Protein AF-A0AAD4VEG3-F1 (afdb_monomer_lite)

Radius of gyration: 28.11 Å; chains: 1; bounding box: 37×55×74 Å

Sequence (154 aa):
MAKNPVFHSRTKHIAIRHHFLREVSKNKEVELKYCKTDEQIADIFTKALPRPKFERLLSMLGVTQMLKSATGIRCPCRRCNNTLWETVENVGFHLVRNGMIETYSIWNLHGEQLDYASSSNATRVDNAKPIVDPNDEVMDIIHDAFPFESTNIN

Foldseek 3Di:
DDDDVVVVVVVVVVVVVVVVVVVCVVVVVDDDDDDDPLQPLCCLVVHDDDPVSNQSSCVVVVVPPPPPPPQWFQQQFPVRNSPDTDGPVVSVVRCVVRNGDPPPPDDDPPVDDDDPPPDDDDDDDDDDDDDDPPVVVVVVVVCVVDPDDPDDDD

pLDDT: mean 73.33, std 20.13, range [38.12, 95.88]

Structure (mmCIF, N/CA/C/O backbone):
data_AF-A0AAD4VEG3-F1
#
_entry.id   AF-A0AAD4VEG3-F1
#
loop_
_atom_site.group_PDB
_atom_site.id
_atom_site.type_symbol
_atom_site.label_atom_id
_atom_site.label_alt_id
_atom_site.label_comp_id
_atom_site.label_asym_id
_atom_site.label_entity_id
_atom_site.label_seq_id
_atom_site.pdbx_PDB_ins_code
_atom_site.Cartn_x
_atom_site.Cartn_y
_atom_site.Cartn_z
_atom_site.occupancy
_atom_site.B_iso_or_equiv
_atom_site.auth_seq_id
_atom_site.auth_comp_id
_atom_site.auth_asym_id
_atom_site.auth_atom_id
_atom_site.pdbx_PDB_model_num
ATOM 1 N N . MET A 1 1 ? 17.011 20.076 39.043 1.00 38.94 1 MET A N 1
ATOM 2 C CA . MET A 1 1 ? 16.132 19.136 38.310 1.00 38.94 1 MET A CA 1
ATOM 3 C C . MET A 1 1 ? 16.129 19.539 36.843 1.00 38.94 1 MET A C 1
ATOM 5 O O . MET A 1 1 ? 15.684 20.637 36.535 1.00 38.94 1 MET A O 1
ATOM 9 N N . ALA A 1 2 ? 16.710 18.728 35.960 1.00 43.16 2 ALA A N 1
ATOM 10 C CA . ALA A 1 2 ? 16.832 19.059 34.541 1.00 43.16 2 ALA A CA 1
ATOM 11 C C . ALA A 1 2 ? 15.451 19.003 33.858 1.00 43.16 2 ALA A C 1
ATOM 13 O O . ALA A 1 2 ? 14.894 17.925 33.661 1.00 43.16 2 ALA A O 1
ATOM 14 N N . LYS A 1 3 ? 14.879 20.167 33.522 1.00 52.50 3 LYS A N 1
ATOM 15 C CA . LYS A 1 3 ? 13.685 20.275 32.672 1.00 52.50 3 LYS A CA 1
ATOM 16 C C . LYS A 1 3 ? 14.123 20.037 31.231 1.00 52.50 3 LYS A C 1
ATOM 18 O O . LYS A 1 3 ? 14.634 20.947 30.593 1.00 52.50 3 LYS A O 1
ATOM 23 N N . ASN A 1 4 ? 13.969 18.813 30.733 1.00 54.00 4 ASN A N 1
ATOM 24 C CA . ASN A 1 4 ? 14.176 18.535 29.316 1.00 54.00 4 ASN A CA 1
ATOM 25 C C . ASN A 1 4 ? 12.871 18.852 28.546 1.00 54.00 4 ASN A C 1
ATOM 27 O O . ASN A 1 4 ? 11.900 18.096 28.670 1.00 54.00 4 ASN A O 1
ATOM 31 N N . PRO A 1 5 ? 12.817 19.949 27.765 1.00 58.00 5 PRO A N 1
ATOM 32 C CA . PRO A 1 5 ? 11.600 20.409 27.087 1.00 58.00 5 PRO A CA 1
ATOM 33 C C . PRO A 1 5 ? 11.051 19.396 26.069 1.00 58.00 5 PRO A C 1
ATOM 35 O O . PRO A 1 5 ? 9.843 19.353 25.828 1.00 58.00 5 PRO A O 1
ATOM 38 N N . VAL A 1 6 ? 11.903 18.510 25.540 1.00 60.69 6 VAL A N 1
ATOM 39 C CA . VAL A 1 6 ? 11.516 17.472 24.571 1.00 60.69 6 VAL A CA 1
ATOM 40 C C . VAL A 1 6 ? 10.570 16.437 25.196 1.00 60.69 6 VAL A C 1
ATOM 42 O O . VAL A 1 6 ? 9.615 15.990 24.556 1.00 60.69 6 VAL A O 1
ATOM 45 N N . PHE A 1 7 ? 10.768 16.087 26.472 1.00 60.56 7 PHE A N 1
ATOM 46 C CA . PHE A 1 7 ? 9.902 15.125 27.166 1.00 60.56 7 PHE A CA 1
ATOM 47 C C . PHE A 1 7 ? 8.537 15.713 27.530 1.00 60.56 7 PHE A C 1
ATOM 49 O O . PHE A 1 7 ? 7.542 14.982 27.551 1.00 60.56 7 PHE A O 1
ATOM 56 N N . HIS A 1 8 ? 8.462 17.023 27.773 1.00 70.62 8 HIS A N 1
ATOM 57 C CA . HIS A 1 8 ? 7.204 17.679 28.121 1.00 70.62 8 HIS A CA 1
ATOM 58 C C . HIS A 1 8 ? 6.221 17.666 26.942 1.00 70.62 8 HIS A C 1
ATOM 60 O O . HIS A 1 8 ? 5.068 17.271 27.108 1.00 70.62 8 HIS A O 1
ATOM 66 N N . SER A 1 9 ? 6.700 17.985 25.735 1.00 72.19 9 SER A N 1
ATOM 67 C CA . SER A 1 9 ? 5.873 17.976 24.522 1.00 72.19 9 SER A CA 1
ATOM 68 C C . SER A 1 9 ? 5.316 16.579 24.201 1.00 72.19 9 SER A C 1
ATOM 70 O O . SER A 1 9 ? 4.103 16.406 24.068 1.00 72.19 9 SER A O 1
ATOM 72 N N . ARG A 1 10 ? 6.159 15.534 24.187 1.00 79.69 10 ARG A N 1
ATOM 73 C CA . ARG A 1 10 ? 5.713 14.148 23.933 1.00 79.69 10 ARG A CA 1
ATOM 74 C C . ARG A 1 10 ? 4.677 13.671 24.956 1.00 79.69 10 ARG A C 1
ATOM 76 O O . ARG A 1 10 ? 3.691 13.042 24.578 1.00 79.69 10 ARG A O 1
ATOM 83 N N . THR A 1 11 ? 4.883 13.994 26.232 1.00 84.88 11 THR A N 1
ATOM 84 C CA . THR A 1 11 ? 3.944 13.649 27.311 1.00 84.88 11 THR A CA 1
ATOM 85 C C . THR A 1 11 ? 2.607 14.369 27.128 1.00 84.88 11 THR A C 1
ATOM 87 O O . THR A 1 11 ? 1.556 13.737 27.228 1.00 84.88 11 THR A O 1
ATOM 90 N N . LYS A 1 12 ? 2.635 15.660 26.764 1.00 87.81 12 LYS A N 1
ATOM 91 C CA . LYS A 1 12 ? 1.435 16.450 26.455 1.00 87.81 12 LYS A CA 1
ATOM 92 C C . LYS A 1 12 ? 0.652 15.854 25.281 1.00 87.81 12 LYS A C 1
ATOM 94 O O . LYS A 1 12 ? -0.552 15.649 25.401 1.00 87.81 12 LYS A O 1
ATOM 99 N N . HIS A 1 13 ? 1.316 15.499 24.180 1.00 86.50 13 HIS A N 1
ATOM 100 C CA . HIS A 1 13 ? 0.648 14.894 23.021 1.00 86.50 13 HIS A CA 1
ATOM 101 C C . HIS A 1 13 ? -0.022 13.552 23.346 1.00 86.50 13 HIS A C 1
ATOM 103 O O . HIS A 1 13 ? -1.134 13.295 22.882 1.00 86.50 13 HIS A O 1
ATOM 109 N N . ILE A 1 14 ? 0.626 12.706 24.155 1.00 87.81 14 ILE A N 1
ATOM 110 C CA . ILE A 1 14 ? 0.036 11.439 24.609 1.00 87.81 14 ILE A CA 1
ATOM 111 C C . ILE A 1 14 ? -1.194 11.711 25.481 1.00 87.81 14 ILE A C 1
ATOM 113 O O . ILE A 1 14 ? -2.241 11.104 25.259 1.00 87.81 14 ILE A O 1
ATOM 117 N N . ALA A 1 15 ? -1.090 12.646 26.431 1.00 88.31 15 ALA A N 1
ATOM 118 C CA . ALA A 1 15 ? -2.185 12.994 27.332 1.00 88.31 15 ALA A CA 1
ATOM 119 C C . ALA A 1 15 ? -3.419 13.509 26.575 1.00 88.31 15 ALA A C 1
ATOM 121 O O . ALA A 1 15 ? -4.527 13.042 26.839 1.00 88.31 15 ALA A O 1
ATOM 122 N N . ILE A 1 16 ? -3.224 14.401 25.597 1.00 91.12 16 ILE A N 1
ATOM 123 C CA . ILE A 1 16 ? -4.306 14.956 24.770 1.00 91.12 16 ILE A CA 1
ATOM 124 C C . ILE A 1 16 ? -5.010 13.847 23.981 1.00 91.12 16 ILE A C 1
ATOM 126 O O . ILE A 1 16 ? -6.227 13.703 24.077 1.00 91.12 16 ILE A O 1
ATOM 130 N N . ARG A 1 17 ? -4.256 13.008 23.253 1.00 91.44 17 ARG A N 1
ATOM 131 C CA . ARG A 1 17 ? -4.838 11.905 22.464 1.00 91.44 17 ARG A CA 1
ATOM 132 C C . ARG A 1 17 ? -5.599 10.914 23.338 1.00 91.44 17 ARG A C 1
ATOM 134 O O . ARG A 1 17 ? -6.658 10.436 22.950 1.00 91.44 17 ARG A O 1
ATOM 141 N N . HIS A 1 18 ? -5.067 10.611 24.517 1.00 91.00 18 HIS A N 1
ATOM 142 C CA . HIS A 1 18 ? -5.701 9.689 25.448 1.00 91.00 18 HIS A CA 1
ATOM 143 C C . HIS A 1 18 ? -6.983 10.260 26.069 1.00 91.00 18 HIS A C 1
ATOM 145 O O . HIS A 1 18 ? -7.941 9.520 26.287 1.00 91.00 18 HIS A O 1
ATOM 151 N N . HIS A 1 19 ? -7.027 11.564 26.355 1.00 93.19 19 HIS A N 1
ATOM 152 C CA . HIS A 1 19 ? -8.261 12.219 26.789 1.00 93.19 19 HIS A CA 1
ATOM 153 C C . HIS A 1 19 ? -9.331 12.170 25.704 1.00 93.19 19 HIS A C 1
ATOM 155 O O . HIS A 1 19 ? -10.419 11.668 25.976 1.00 93.19 19 HIS A O 1
ATOM 161 N N . PHE A 1 20 ? -8.977 12.569 24.481 1.00 93.56 20 PHE A N 1
ATOM 162 C CA . PHE A 1 20 ? -9.879 12.517 23.336 1.00 93.56 20 PHE A CA 1
ATOM 163 C C . PHE A 1 20 ? -10.442 11.107 23.120 1.00 93.56 20 PHE A C 1
ATOM 165 O O . PHE A 1 20 ? -11.654 10.927 23.097 1.00 93.56 20 PHE A O 1
ATOM 172 N N . LEU A 1 21 ? -9.578 10.084 23.064 1.00 92.62 21 LEU A N 1
ATOM 173 C CA . LEU A 1 21 ? -9.998 8.703 22.811 1.00 92.62 21 LEU A CA 1
ATOM 174 C C . LEU A 1 21 ? -10.965 8.163 23.878 1.00 92.62 21 LEU A C 1
ATOM 176 O O . LEU A 1 21 ? -11.890 7.417 23.561 1.00 92.62 21 LEU A O 1
ATOM 180 N N . ARG A 1 22 ? -10.761 8.538 25.148 1.00 93.25 22 ARG A N 1
ATOM 181 C CA . ARG A 1 22 ? -11.660 8.152 26.247 1.00 93.25 22 ARG A CA 1
ATOM 182 C C . ARG A 1 22 ? -13.014 8.836 26.151 1.00 93.25 22 ARG A C 1
ATOM 184 O O . ARG A 1 22 ? -14.011 8.206 26.484 1.00 93.25 22 ARG A O 1
ATOM 191 N N . GLU A 1 23 ? -13.052 10.088 25.715 1.00 95.12 23 GLU A N 1
ATOM 192 C CA . GLU A 1 23 ? -14.294 10.838 25.540 1.00 95.12 23 GLU A CA 1
ATOM 193 C C . GLU A 1 23 ? -15.151 10.235 24.424 1.00 95.12 23 GLU A C 1
ATOM 195 O O . GLU A 1 23 ? -16.272 9.807 24.692 1.00 95.12 23 GLU A O 1
ATOM 200 N N . VAL A 1 24 ? -14.587 10.053 23.225 1.00 95.75 24 VAL A N 1
ATOM 201 C CA . VAL A 1 24 ? -15.316 9.450 22.092 1.00 95.75 24 VAL A CA 1
ATOM 202 C C . VAL A 1 24 ? -15.742 8.005 22.372 1.00 95.75 24 VAL A C 1
ATOM 204 O O . VAL A 1 24 ? -16.815 7.568 21.953 1.00 95.75 24 VAL A O 1
ATOM 207 N N . SER A 1 25 ? -14.945 7.253 23.141 1.00 93.44 25 SER A N 1
ATOM 208 C CA . SER A 1 25 ? -15.316 5.901 23.567 1.00 93.44 25 SER A CA 1
ATOM 209 C C . SER A 1 25 ? -16.434 5.912 24.616 1.00 93.44 25 SER A C 1
ATOM 211 O O . SER A 1 25 ? -17.371 5.119 24.518 1.00 93.44 25 SER A O 1
ATOM 213 N N . LYS A 1 26 ? -16.391 6.831 25.591 1.00 94.38 26 LYS A N 1
ATOM 214 C CA . LYS A 1 26 ? -17.446 7.002 26.605 1.00 94.38 26 LYS A CA 1
ATOM 215 C C . LYS A 1 26 ? -18.771 7.425 25.972 1.00 94.38 26 LYS A C 1
ATOM 217 O O . LYS A 1 26 ? -19.819 6.926 26.381 1.00 94.38 26 LYS A O 1
ATOM 222 N N . ASN A 1 27 ? -18.714 8.282 24.955 1.00 95.88 27 ASN A N 1
ATOM 223 C CA . ASN A 1 27 ? -19.869 8.707 24.166 1.00 95.88 27 ASN A CA 1
ATOM 224 C C . ASN A 1 27 ? -20.396 7.602 23.234 1.00 95.88 27 ASN A C 1
ATOM 226 O O . ASN A 1 27 ? -21.436 7.780 22.607 1.00 95.88 27 ASN A O 1
ATOM 230 N N . LYS A 1 28 ? -19.715 6.446 23.169 1.00 93.25 28 LYS A N 1
ATOM 231 C CA . LYS A 1 28 ? -20.028 5.309 22.289 1.00 93.25 28 LYS A CA 1
ATOM 232 C C . LYS A 1 28 ? -19.992 5.657 20.797 1.00 93.25 28 LYS A C 1
ATOM 234 O O . LYS A 1 28 ? -20.593 4.954 19.992 1.00 93.25 28 LYS A O 1
ATOM 239 N N . GLU A 1 29 ? -19.262 6.706 20.430 1.00 95.25 29 GLU A N 1
ATOM 240 C CA . GLU A 1 29 ? -19.023 7.076 19.031 1.00 95.25 29 GLU A CA 1
ATOM 241 C C . GLU A 1 29 ? -18.030 6.109 18.374 1.00 95.25 29 GLU A C 1
ATOM 243 O O . GLU A 1 29 ? -18.120 5.828 17.181 1.00 95.25 29 GLU A O 1
ATOM 248 N N . VAL A 1 30 ? -17.101 5.558 19.167 1.00 93.62 30 VAL A N 1
ATOM 249 C CA . VAL A 1 30 ? -16.124 4.555 18.724 1.00 93.62 30 VAL A CA 1
ATOM 250 C C . VAL A 1 30 ? -15.961 3.429 19.745 1.00 93.62 30 VAL A C 1
ATOM 252 O O . VAL A 1 30 ? -15.999 3.640 20.959 1.00 93.62 30 VAL A O 1
ATOM 255 N N . GLU A 1 31 ? -15.712 2.219 19.249 1.00 93.12 31 GLU A N 1
ATOM 256 C CA . GLU A 1 31 ? -15.369 1.048 20.056 1.00 93.12 31 GLU A CA 1
ATOM 257 C C . GLU A 1 31 ? -13.919 0.643 19.772 1.00 93.12 31 GLU A C 1
ATOM 259 O O . GLU A 1 31 ? -13.541 0.392 18.626 1.00 93.12 31 GLU A O 1
ATOM 264 N N . LEU A 1 32 ? -13.091 0.564 20.814 1.00 90.88 32 LEU A N 1
ATOM 265 C CA . LEU A 1 32 ? -11.703 0.135 20.673 1.00 90.88 32 LEU A CA 1
ATOM 266 C C . LEU A 1 32 ? -11.624 -1.388 20.656 1.00 90.88 32 LEU A C 1
ATOM 268 O O . LEU A 1 32 ? -11.910 -2.044 21.657 1.00 90.88 32 LEU A O 1
ATOM 272 N N . LYS A 1 33 ? -11.171 -1.944 19.533 1.00 92.94 33 LYS A N 1
ATOM 273 C CA . LYS A 1 33 ? -10.879 -3.373 19.394 1.00 92.94 33 LYS A CA 1
ATOM 274 C C . LYS A 1 33 ? -9.400 -3.579 19.150 1.00 92.94 33 LYS A C 1
ATOM 276 O O . LYS A 1 33 ? -8.779 -2.869 18.361 1.00 92.94 33 LYS A O 1
ATOM 281 N N . TYR A 1 34 ? -8.845 -4.578 19.824 1.00 94.06 34 TYR A N 1
ATOM 282 C CA . TYR A 1 34 ? -7.503 -5.037 19.514 1.00 94.06 34 TYR A CA 1
ATOM 283 C C . TYR A 1 34 ? -7.478 -5.623 18.099 1.00 94.06 34 TYR A C 1
ATOM 285 O O . TYR A 1 34 ? -8.313 -6.457 17.752 1.00 94.06 34 TYR A O 1
ATOM 293 N N . CYS A 1 35 ? -6.497 -5.199 17.308 1.00 93.75 35 CYS A N 1
ATOM 294 C CA . CYS A 1 35 ? -6.207 -5.748 15.993 1.00 93.75 35 CYS A CA 1
ATOM 295 C C . CYS A 1 35 ? -4.763 -6.247 15.989 1.00 93.75 35 CYS A C 1
ATOM 297 O O . CYS A 1 35 ? -3.854 -5.545 16.442 1.00 93.75 35 CYS A O 1
ATOM 299 N N . LYS A 1 36 ? -4.541 -7.470 15.502 1.00 94.38 36 LYS A N 1
ATOM 300 C CA . LYS A 1 36 ? -3.187 -8.012 15.3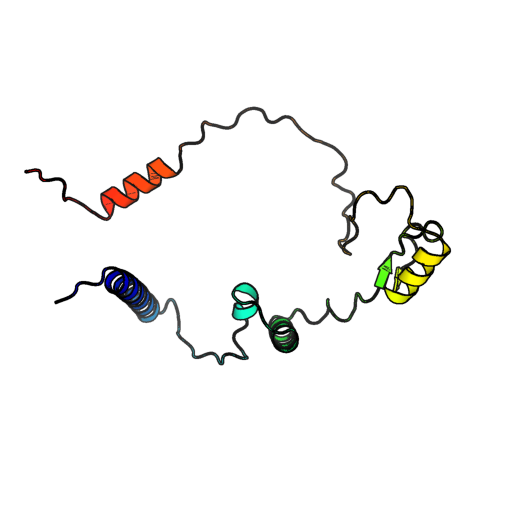78 1.00 94.38 36 LYS A CA 1
ATOM 301 C C . LYS A 1 36 ? -2.421 -7.232 14.313 1.00 94.38 36 LYS A C 1
ATOM 303 O O . LYS A 1 36 ? -2.968 -6.857 13.281 1.00 94.38 36 LYS A O 1
ATOM 308 N N . THR A 1 37 ? -1.113 -7.088 14.501 1.00 88.50 37 THR A N 1
ATOM 309 C CA . THR A 1 37 ? -0.220 -6.380 13.565 1.00 88.50 37 THR A CA 1
ATOM 310 C C . THR A 1 37 ? -0.261 -6.925 12.131 1.00 88.50 37 THR A C 1
ATOM 312 O O . THR A 1 37 ? 0.055 -6.205 11.186 1.00 88.50 37 THR A O 1
ATOM 315 N N . ASP A 1 38 ? -0.623 -8.195 11.941 1.00 88.12 38 ASP A N 1
ATOM 316 C CA . ASP A 1 38 ? -0.732 -8.821 10.614 1.00 88.12 38 ASP A CA 1
ATOM 317 C C . ASP A 1 38 ? -2.128 -8.724 9.991 1.00 88.12 38 ASP A C 1
ATOM 319 O O . ASP A 1 38 ? -2.341 -9.192 8.874 1.00 88.12 38 ASP A O 1
ATOM 323 N N . GLU A 1 39 ? -3.070 -8.124 10.712 1.00 93.19 39 GLU A N 1
ATOM 324 C CA . GLU A 1 39 ? -4.458 -7.910 10.298 1.00 93.19 39 GLU A CA 1
ATOM 325 C C . GLU A 1 39 ? -4.790 -6.410 10.187 1.00 93.19 39 GLU A C 1
ATOM 327 O O . GLU A 1 39 ? -5.877 -6.033 9.751 1.00 93.19 39 GLU A O 1
ATOM 332 N N . GLN A 1 40 ? -3.843 -5.531 10.533 1.00 95.25 40 GLN A N 1
ATOM 333 C CA . GLN A 1 40 ? -4.008 -4.084 10.482 1.00 95.25 40 GLN A CA 1
ATOM 334 C C . GLN A 1 40 ? -3.891 -3.556 9.043 1.00 95.25 40 GLN A C 1
ATOM 336 O O . GLN A 1 40 ? -2.840 -3.085 8.618 1.00 95.25 40 GLN A O 1
ATOM 341 N N . ILE A 1 41 ? -4.997 -3.595 8.295 1.00 94.31 41 ILE A N 1
ATOM 342 C CA . ILE A 1 41 ? -5.076 -3.149 6.888 1.00 94.31 41 ILE A CA 1
ATOM 343 C C . ILE A 1 41 ? -4.600 -1.694 6.705 1.00 94.31 41 ILE A C 1
ATOM 345 O O . ILE A 1 41 ? -3.967 -1.373 5.702 1.00 94.31 41 ILE A O 1
ATOM 349 N N . ALA A 1 42 ? -4.817 -0.825 7.699 1.00 94.44 42 ALA A N 1
ATOM 350 C CA . ALA A 1 42 ? -4.370 0.572 7.677 1.00 94.44 42 ALA A CA 1
ATOM 351 C C . ALA A 1 42 ? -2.841 0.747 7.527 1.00 94.44 42 ALA A C 1
ATOM 353 O O . ALA A 1 42 ? -2.377 1.815 7.122 1.00 94.44 42 ALA A O 1
ATOM 354 N N . ASP A 1 43 ? -2.046 -0.291 7.816 1.00 95.44 43 ASP A N 1
ATOM 355 C CA . ASP A 1 43 ? -0.590 -0.252 7.649 1.00 95.44 43 ASP A CA 1
ATOM 356 C C . ASP A 1 43 ? -0.167 -0.054 6.187 1.00 95.44 43 ASP A C 1
ATOM 358 O O . ASP A 1 43 ? 0.900 0.507 5.948 1.00 95.44 43 ASP A O 1
ATOM 362 N N . ILE A 1 44 ? -1.009 -0.437 5.219 1.00 94.19 44 ILE A N 1
ATOM 363 C CA . ILE A 1 44 ? -0.778 -0.190 3.785 1.00 94.19 44 ILE A CA 1
ATOM 364 C C . ILE A 1 44 ? -0.567 1.306 3.506 1.00 94.19 44 ILE A C 1
ATOM 366 O O . ILE A 1 44 ? 0.271 1.664 2.685 1.00 94.19 44 ILE A O 1
ATOM 370 N N . PHE A 1 45 ? -1.312 2.180 4.190 1.00 93.06 45 PHE A N 1
ATOM 371 C CA . PHE A 1 45 ? -1.313 3.623 3.925 1.00 93.06 45 PHE A CA 1
ATOM 372 C C . PHE A 1 45 ? -0.284 4.401 4.744 1.00 93.06 45 PHE A C 1
ATOM 374 O O . PHE A 1 45 ? -0.043 5.575 4.483 1.00 93.06 45 PHE A O 1
ATOM 381 N N . THR A 1 46 ? 0.290 3.777 5.771 1.00 95.06 46 THR A N 1
ATOM 382 C CA . THR A 1 46 ? 1.076 4.486 6.793 1.00 95.06 46 THR A CA 1
ATOM 383 C C . THR A 1 46 ? 2.507 3.981 6.917 1.00 95.06 46 THR A C 1
ATOM 385 O O . THR A 1 46 ? 3.326 4.640 7.559 1.00 95.06 46 THR A O 1
ATOM 388 N N . LYS A 1 47 ? 2.835 2.824 6.326 1.00 93.06 47 LYS A N 1
ATOM 389 C CA . LYS A 1 47 ? 4.139 2.171 6.477 1.00 93.06 47 LYS A CA 1
ATOM 390 C C . LYS A 1 47 ? 4.679 1.667 5.142 1.00 93.06 47 LYS A C 1
ATOM 392 O O . LYS A 1 47 ? 3.939 1.178 4.296 1.00 93.06 47 LYS A O 1
ATOM 397 N N . ALA A 1 48 ? 6.004 1.679 5.012 1.00 94.50 48 ALA A N 1
ATOM 398 C CA . ALA A 1 48 ? 6.695 0.896 3.994 1.00 94.50 48 ALA A CA 1
ATOM 399 C C . ALA A 1 48 ? 6.735 -0.577 4.440 1.00 94.50 48 ALA A C 1
ATOM 401 O O . ALA A 1 48 ? 7.402 -0.918 5.419 1.00 94.50 48 ALA A O 1
ATOM 402 N N . LEU A 1 49 ? 5.987 -1.446 3.758 1.00 92.88 49 LEU A N 1
ATOM 403 C CA . LEU A 1 49 ? 5.844 -2.859 4.118 1.00 92.88 49 LEU A CA 1
ATOM 404 C C . LEU A 1 49 ? 6.625 -3.773 3.161 1.00 92.88 49 LEU A C 1
ATOM 406 O O . LEU A 1 49 ? 6.631 -3.525 1.954 1.00 92.88 49 LEU A O 1
ATOM 410 N N . PRO A 1 50 ? 7.218 -4.881 3.650 1.00 93.06 50 PRO A N 1
ATOM 411 C CA . PRO A 1 50 ? 7.742 -5.925 2.778 1.00 93.06 50 PRO A CA 1
ATOM 412 C C . PRO A 1 50 ? 6.643 -6.488 1.874 1.00 93.06 50 PRO A C 1
ATOM 414 O O . PRO A 1 50 ? 5.511 -6.698 2.322 1.00 93.06 50 PRO A O 1
ATOM 417 N N . ARG A 1 51 ? 7.002 -6.803 0.625 1.00 89.00 51 ARG A N 1
ATOM 418 C CA . ARG A 1 51 ? 6.072 -7.280 -0.411 1.00 89.00 51 ARG A CA 1
ATOM 419 C C . ARG A 1 51 ? 5.099 -8.374 0.068 1.00 89.00 51 ARG A C 1
ATOM 421 O O . ARG A 1 51 ? 3.903 -8.181 -0.131 1.00 89.00 51 ARG A O 1
ATOM 428 N N . PRO A 1 52 ? 5.525 -9.444 0.774 1.00 90.50 52 PRO A N 1
ATOM 429 C CA . PRO A 1 52 ? 4.593 -10.485 1.218 1.00 90.50 52 PRO A CA 1
ATOM 430 C C . PRO A 1 52 ? 3.508 -9.971 2.176 1.00 90.50 52 PRO A C 1
ATOM 432 O O . PRO A 1 52 ? 2.355 -10.393 2.114 1.00 90.50 52 PRO A O 1
ATOM 435 N N . LYS A 1 53 ? 3.863 -9.032 3.063 1.00 91.50 53 LYS A N 1
ATOM 436 C CA . LYS A 1 53 ? 2.917 -8.436 4.013 1.00 91.50 53 LYS A CA 1
ATOM 437 C C . LYS A 1 53 ? 1.968 -7.472 3.309 1.00 91.50 53 LYS A C 1
ATOM 439 O O . LYS A 1 53 ? 0.772 -7.495 3.581 1.00 91.50 53 LYS A O 1
ATOM 444 N N . PHE A 1 54 ? 2.491 -6.673 2.385 1.00 90.69 54 PHE A N 1
ATOM 445 C CA . PHE A 1 54 ? 1.692 -5.769 1.565 1.00 90.69 54 PHE A CA 1
ATOM 446 C C . PHE A 1 54 ? 0.654 -6.527 0.722 1.00 90.69 54 PHE A C 1
ATOM 448 O O . PHE A 1 54 ? -0.527 -6.200 0.774 1.00 90.69 54 PHE A O 1
ATOM 455 N N . GLU A 1 55 ? 1.061 -7.594 0.027 1.00 89.69 55 GLU A N 1
ATOM 456 C CA . GLU A 1 55 ? 0.164 -8.435 -0.781 1.00 89.69 55 GLU A CA 1
ATOM 457 C C . GLU A 1 55 ? -0.931 -9.098 0.069 1.00 89.69 55 GLU A C 1
ATOM 459 O O . GLU A 1 55 ? -2.098 -9.118 -0.326 1.00 89.69 55 GLU A O 1
ATOM 464 N N . ARG A 1 56 ? -0.587 -9.587 1.269 1.00 90.81 56 ARG A N 1
ATOM 465 C CA . ARG A 1 56 ? -1.572 -10.131 2.214 1.00 90.81 56 ARG A CA 1
ATOM 466 C C . ARG A 1 56 ? -2.595 -9.077 2.639 1.00 90.81 56 ARG A C 1
ATOM 468 O O . ARG A 1 56 ? -3.791 -9.357 2.600 1.00 90.81 56 ARG A O 1
ATOM 475 N N . LEU A 1 57 ? -2.153 -7.883 3.038 1.00 92.62 57 LEU A N 1
ATOM 476 C CA . LEU A 1 57 ? -3.072 -6.825 3.467 1.00 92.62 57 LEU A CA 1
ATOM 477 C C . LEU A 1 57 ? -3.926 -6.303 2.296 1.00 92.62 57 LEU A C 1
ATOM 479 O O . LEU A 1 57 ? -5.111 -6.053 2.494 1.00 92.62 57 LEU A O 1
ATOM 483 N N . LEU A 1 58 ? -3.382 -6.204 1.076 1.00 90.56 58 LEU A N 1
ATOM 484 C CA . LEU A 1 58 ? -4.163 -5.889 -0.130 1.00 90.56 58 LEU A CA 1
ATOM 485 C C . LEU A 1 58 ? -5.237 -6.942 -0.401 1.00 90.56 58 LEU A C 1
ATOM 487 O O . LEU A 1 58 ? -6.370 -6.604 -0.739 1.00 90.56 58 LEU A O 1
ATOM 491 N N . SER A 1 59 ? -4.893 -8.218 -0.218 1.00 89.00 59 SER A N 1
ATOM 492 C CA . SER A 1 59 ? -5.856 -9.307 -0.337 1.00 89.00 59 SER A CA 1
ATOM 493 C C . SER A 1 59 ? -6.985 -9.169 0.685 1.00 89.00 59 SER A C 1
ATOM 495 O O . SER A 1 59 ? -8.145 -9.364 0.334 1.00 89.00 59 SER A O 1
ATOM 497 N N . MET A 1 60 ? -6.663 -8.799 1.929 1.00 90.94 60 MET A N 1
ATOM 498 C CA . MET A 1 60 ? -7.659 -8.523 2.971 1.00 90.94 60 MET A CA 1
ATOM 499 C C . MET A 1 60 ? -8.513 -7.284 2.664 1.00 90.94 60 MET A C 1
ATOM 501 O O . MET A 1 60 ? -9.689 -7.266 3.007 1.00 90.94 60 MET A O 1
ATOM 505 N N . LEU A 1 61 ? -7.945 -6.277 1.993 1.00 90.88 61 LEU A N 1
ATOM 506 C CA . LEU A 1 61 ? -8.658 -5.081 1.529 1.00 90.88 61 LEU A CA 1
ATOM 507 C C . LEU A 1 61 ? -9.581 -5.366 0.322 1.00 90.88 61 LEU A C 1
ATOM 509 O O . LEU A 1 61 ? -10.392 -4.520 -0.037 1.00 90.88 61 LEU A O 1
ATOM 513 N N . GLY A 1 62 ? -9.481 -6.545 -0.303 1.00 86.38 62 GLY A N 1
ATOM 514 C CA . GLY A 1 62 ? -10.273 -6.924 -1.480 1.00 86.38 62 GLY A CA 1
ATOM 515 C C . GLY A 1 62 ? -9.623 -6.571 -2.823 1.00 86.38 62 GLY A C 1
ATOM 516 O O . GLY A 1 62 ? -10.233 -6.754 -3.873 1.00 86.38 62 GLY A O 1
ATOM 517 N N . VAL A 1 63 ? -8.363 -6.127 -2.824 1.00 81.00 63 VAL A N 1
ATOM 518 C CA . VAL A 1 63 ? -7.599 -5.758 -4.029 1.00 81.00 63 VAL A CA 1
ATOM 519 C C . VAL A 1 63 ? -6.826 -6.979 -4.552 1.00 81.00 63 VAL A C 1
ATOM 521 O O . VAL A 1 63 ? -5.602 -6.988 -4.652 1.00 81.00 63 VAL A O 1
ATOM 524 N N . THR A 1 64 ? -7.530 -8.076 -4.837 1.00 63.03 64 THR A N 1
ATOM 525 C CA . THR A 1 64 ? -6.913 -9.370 -5.201 1.00 63.03 64 THR A CA 1
ATOM 526 C C . THR A 1 64 ? -6.692 -9.569 -6.702 1.00 63.03 64 THR A C 1
ATOM 528 O O . THR A 1 64 ? -5.888 -10.419 -7.087 1.00 63.03 64 THR A O 1
ATOM 531 N N . GLN A 1 65 ? -7.361 -8.794 -7.564 1.00 55.34 65 GLN A N 1
ATOM 532 C CA . GLN A 1 65 ? -7.421 -9.081 -9.007 1.00 55.34 65 GLN A CA 1
ATOM 533 C C . GLN A 1 65 ? -6.478 -8.240 -9.881 1.00 55.34 65 GLN A C 1
ATOM 535 O O . GLN A 1 65 ? -6.242 -8.598 -11.033 1.00 55.34 65 GLN A O 1
ATOM 540 N N . MET A 1 66 ? -5.885 -7.160 -9.364 1.00 53.97 66 MET A N 1
ATOM 541 C CA . MET A 1 66 ? -5.067 -6.264 -10.199 1.00 53.97 66 MET A CA 1
ATOM 542 C C . MET A 1 66 ? -3.620 -6.750 -10.383 1.00 53.97 66 MET A C 1
ATOM 544 O O . MET A 1 66 ? -3.029 -6.521 -11.432 1.00 53.97 66 MET A O 1
ATOM 548 N N . LEU A 1 67 ? -3.058 -7.481 -9.413 1.00 55.03 67 LEU A N 1
ATOM 549 C CA . LEU A 1 67 ? -1.641 -7.886 -9.446 1.00 55.03 67 LEU A CA 1
ATOM 550 C C . LEU A 1 67 ? -1.370 -9.204 -10.187 1.00 55.03 67 LEU A C 1
ATOM 552 O O . LEU A 1 67 ? -0.222 -9.488 -10.515 1.00 55.03 67 LEU A O 1
ATOM 556 N N . LYS A 1 68 ? -2.399 -10.020 -10.448 1.00 54.72 68 LYS A N 1
ATOM 557 C CA . LYS A 1 68 ? -2.246 -11.317 -11.137 1.00 54.72 68 LYS A CA 1
ATOM 558 C C . LYS A 1 68 ? -2.614 -11.273 -12.623 1.00 54.72 68 LYS A C 1
ATOM 560 O O . LYS A 1 68 ? -2.192 -12.150 -13.365 1.00 54.72 68 LYS A O 1
ATOM 565 N N . SER A 1 69 ? -3.383 -10.269 -13.046 1.00 54.72 69 SER A N 1
ATOM 566 C CA . SER A 1 69 ? -4.066 -10.266 -14.352 1.00 54.72 69 SER A CA 1
ATOM 567 C C . SER A 1 69 ? -3.427 -9.334 -15.385 1.00 54.72 69 SER A C 1
ATOM 569 O O . SER A 1 69 ? -3.617 -9.526 -16.580 1.00 54.72 69 SER A O 1
ATOM 571 N N . ALA A 1 70 ? -2.654 -8.338 -14.949 1.00 59.31 70 ALA A N 1
ATOM 572 C CA . ALA A 1 70 ? -1.976 -7.391 -15.832 1.00 59.31 70 ALA A CA 1
ATOM 573 C C . ALA A 1 70 ? -0.471 -7.697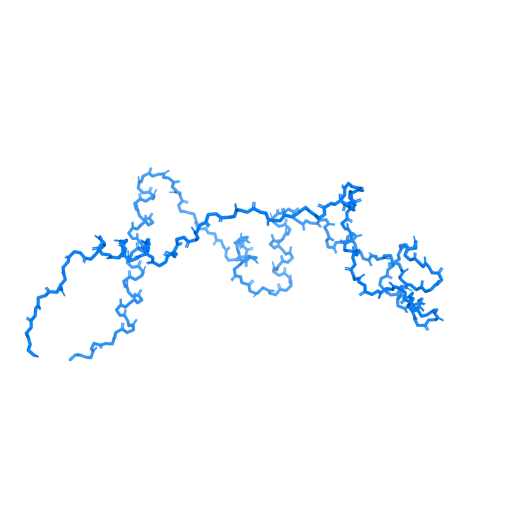 -15.915 1.00 59.31 70 ALA A C 1
ATOM 575 O O . ALA A 1 70 ? 0.368 -6.861 -15.601 1.00 59.31 70 ALA A O 1
ATOM 576 N N . THR A 1 71 ? -0.106 -8.922 -16.302 1.00 68.00 71 THR A N 1
ATOM 577 C CA . THR A 1 71 ? 1.300 -9.266 -16.609 1.00 68.00 71 THR A CA 1
ATOM 578 C C . THR A 1 71 ? 1.705 -8.863 -18.028 1.00 68.00 71 THR A C 1
ATOM 580 O O . THR A 1 71 ? 2.870 -9.005 -18.410 1.00 68.00 71 THR A O 1
ATOM 583 N N . GLY A 1 72 ? 0.743 -8.367 -18.810 1.00 76.19 72 GLY A N 1
ATOM 584 C CA . GLY A 1 72 ? 0.954 -7.870 -20.156 1.00 76.19 72 GLY A CA 1
ATOM 585 C C . GLY A 1 72 ? 0.772 -6.363 -20.263 1.00 76.19 72 GLY A C 1
ATOM 586 O O . GLY A 1 72 ? 0.022 -5.753 -19.505 1.00 76.19 72 GLY A O 1
ATOM 587 N N . ILE A 1 73 ? 1.468 -5.782 -21.230 1.00 85.62 73 ILE A N 1
ATOM 588 C CA . ILE A 1 73 ? 1.332 -4.391 -21.650 1.00 85.62 73 ILE A CA 1
ATOM 589 C C . ILE A 1 73 ? 1.105 -4.363 -23.160 1.00 85.62 73 ILE A C 1
ATOM 591 O O . ILE A 1 73 ? 1.398 -5.329 -23.872 1.00 85.62 73 ILE A O 1
ATOM 595 N N . ARG A 1 74 ? 0.609 -3.242 -23.687 1.00 88.31 74 ARG A N 1
ATOM 596 C CA . ARG A 1 74 ? 0.638 -3.044 -25.138 1.00 88.31 74 ARG A CA 1
ATOM 597 C C . ARG A 1 74 ? 2.071 -2.797 -25.594 1.00 88.31 74 ARG A C 1
ATOM 599 O O . ARG A 1 74 ? 2.781 -2.000 -24.995 1.00 88.31 74 ARG A O 1
ATOM 606 N N . CYS A 1 75 ? 2.493 -3.492 -26.645 1.00 89.94 75 CYS A N 1
ATOM 607 C CA . CYS A 1 75 ? 3.850 -3.437 -27.169 1.00 89.94 75 CYS A CA 1
ATOM 608 C C . CYS A 1 75 ? 4.101 -2.113 -27.921 1.00 89.94 75 CYS A C 1
ATOM 610 O O . CYS A 1 75 ? 3.536 -1.928 -29.007 1.00 89.94 75 CYS A O 1
ATOM 612 N N . PRO A 1 76 ? 5.001 -1.233 -27.439 1.00 89.81 76 PRO A N 1
ATOM 613 C CA . PRO A 1 76 ? 5.266 0.066 -28.053 1.00 89.81 76 PRO A CA 1
ATOM 614 C C . PRO A 1 76 ? 6.376 0.006 -29.111 1.00 89.81 76 PRO A C 1
ATOM 616 O O . PRO A 1 76 ? 7.001 1.020 -29.417 1.00 89.81 76 PRO A O 1
ATOM 619 N N . CYS A 1 77 ? 6.678 -1.176 -29.662 1.00 92.00 77 CYS A N 1
ATOM 620 C CA . CYS A 1 77 ? 7.689 -1.283 -30.711 1.00 92.00 77 CYS A CA 1
ATOM 621 C C . CYS A 1 77 ? 7.167 -0.752 -32.057 1.00 92.00 77 CYS A C 1
ATOM 623 O O . CYS A 1 77 ? 5.962 -0.805 -32.314 1.00 92.00 77 CYS A O 1
ATOM 625 N N . ARG A 1 78 ? 8.064 -0.319 -32.955 1.00 91.88 78 ARG A N 1
ATOM 626 C CA . ARG A 1 78 ? 7.712 0.236 -34.285 1.00 91.88 78 ARG A CA 1
ATOM 627 C C . ARG A 1 78 ? 6.802 -0.667 -35.111 1.00 91.88 78 ARG A C 1
ATOM 629 O O . ARG A 1 78 ? 5.997 -0.185 -35.896 1.00 91.88 78 ARG A O 1
ATOM 636 N N . ARG A 1 79 ? 6.919 -1.982 -34.914 1.00 92.69 79 ARG A N 1
ATOM 637 C CA . ARG A 1 79 ? 6.121 -2.989 -35.615 1.00 92.69 79 ARG A CA 1
ATOM 638 C C . ARG A 1 79 ? 4.734 -3.190 -35.006 1.00 92.69 79 ARG A C 1
ATOM 640 O O . ARG A 1 79 ? 3.784 -3.432 -35.737 1.00 92.69 79 ARG A O 1
ATOM 647 N N . CYS A 1 80 ? 4.624 -3.140 -33.681 1.00 91.44 80 CYS A N 1
ATOM 648 C CA . CYS A 1 80 ? 3.367 -3.400 -32.980 1.00 91.44 80 CYS A CA 1
ATOM 649 C C . CYS A 1 80 ? 2.529 -2.139 -32.788 1.00 91.44 80 CYS A C 1
ATOM 651 O O . CYS A 1 80 ? 1.315 -2.261 -32.689 1.00 91.44 80 CYS A O 1
ATOM 653 N N . ASN A 1 81 ? 3.144 -0.957 -32.715 1.00 89.19 81 ASN A N 1
ATOM 654 C CA . ASN A 1 81 ? 2.465 0.331 -32.573 1.00 89.19 81 ASN A CA 1
ATOM 655 C C . ASN A 1 81 ? 1.328 0.330 -31.526 1.00 89.19 81 ASN A C 1
ATOM 657 O O . ASN A 1 81 ? 0.202 0.722 -31.820 1.00 89.19 81 ASN A O 1
ATOM 661 N N . ASN A 1 82 ? 1.590 -0.192 -30.323 1.00 87.12 82 ASN A N 1
ATOM 662 C CA . ASN A 1 82 ? 0.608 -0.326 -29.239 1.00 87.12 82 ASN A CA 1
ATOM 663 C C . ASN A 1 82 ? -0.659 -1.131 -29.588 1.00 87.12 82 ASN A C 1
ATOM 665 O O . ASN A 1 82 ? -1.665 -0.998 -28.903 1.00 87.12 82 ASN A O 1
ATOM 669 N N . THR A 1 83 ? -0.649 -1.985 -30.612 1.00 87.88 83 THR A N 1
ATOM 670 C CA . THR A 1 83 ? -1.812 -2.832 -30.953 1.00 87.88 83 THR A CA 1
ATOM 671 C C . THR A 1 83 ? -1.765 -4.196 -30.272 1.00 87.88 83 THR A C 1
ATOM 673 O O . THR A 1 83 ? -2.792 -4.727 -29.852 1.00 87.88 83 THR A O 1
ATOM 676 N N . LEU A 1 84 ? -0.564 -4.745 -30.099 1.00 88.06 84 LEU A N 1
ATOM 677 C CA . LEU A 1 84 ? -0.352 -6.083 -29.559 1.00 88.06 84 LEU A CA 1
ATOM 678 C C . LEU A 1 84 ? -0.261 -6.050 -28.026 1.00 88.06 84 LEU A C 1
ATOM 680 O O . LEU A 1 84 ? 0.599 -5.355 -27.494 1.00 88.06 84 LEU A O 1
ATOM 684 N N . TRP A 1 85 ? -1.123 -6.797 -27.330 1.00 88.56 85 TRP A N 1
ATOM 685 C CA . TRP A 1 85 ? -1.051 -7.008 -25.878 1.00 88.56 85 TRP A CA 1
ATOM 686 C C . TRP A 1 85 ? -0.224 -8.257 -25.578 1.00 88.56 85 TRP A C 1
ATOM 688 O O . TRP A 1 85 ? -0.619 -9.349 -25.972 1.00 88.56 85 TRP A O 1
ATOM 698 N N . GLU A 1 86 ? 0.907 -8.100 -24.898 1.00 86.50 86 GLU A N 1
ATOM 699 C CA . GLU A 1 86 ? 1.882 -9.174 -24.671 1.00 86.50 86 GLU A CA 1
ATOM 700 C C . GLU A 1 86 ? 2.572 -9.038 -23.316 1.00 86.50 86 GLU A C 1
ATOM 702 O O . GLU A 1 86 ? 2.535 -7.971 -22.702 1.00 86.50 86 GLU A O 1
ATOM 707 N N . THR A 1 87 ? 3.224 -10.106 -22.849 1.00 87.56 87 THR A N 1
ATOM 708 C CA . THR A 1 87 ? 3.999 -10.078 -21.596 1.00 87.56 87 THR A CA 1
ATOM 709 C C . THR A 1 87 ? 5.172 -9.100 -21.678 1.00 87.56 87 THR A C 1
ATOM 711 O O . THR A 1 87 ? 5.703 -8.829 -22.757 1.00 87.56 87 THR A O 1
ATOM 714 N N . VAL A 1 88 ? 5.628 -8.592 -20.529 1.00 84.25 88 VAL A N 1
ATOM 715 C CA . VAL A 1 88 ? 6.794 -7.686 -20.465 1.00 84.25 88 VAL A CA 1
ATOM 716 C C . VAL A 1 88 ? 8.037 -8.303 -21.129 1.00 84.25 88 VAL A C 1
ATOM 718 O O . VAL A 1 88 ? 8.771 -7.605 -21.826 1.00 84.25 88 VAL A O 1
ATOM 721 N N . GLU A 1 89 ? 8.237 -9.615 -20.980 1.00 85.50 89 GLU A N 1
ATOM 722 C CA . GLU A 1 89 ? 9.335 -10.365 -21.607 1.00 85.50 89 GLU A CA 1
ATOM 723 C C . GLU A 1 89 ? 9.236 -10.345 -23.142 1.00 85.50 89 GLU A C 1
ATOM 725 O O . GLU A 1 89 ? 10.189 -9.960 -23.824 1.00 85.50 89 GLU A O 1
ATOM 730 N N . ASN A 1 90 ? 8.059 -10.664 -23.694 1.00 88.88 90 ASN A N 1
ATOM 731 C CA . ASN A 1 90 ? 7.804 -10.656 -25.139 1.00 88.88 90 ASN A CA 1
ATOM 732 C C . ASN A 1 90 ? 7.919 -9.251 -25.740 1.00 88.88 90 ASN A C 1
ATOM 734 O O . ASN A 1 90 ? 8.510 -9.059 -26.808 1.00 88.88 90 ASN A O 1
ATOM 738 N N . VAL A 1 91 ? 7.410 -8.243 -25.027 1.00 90.06 91 VAL A N 1
ATOM 739 C CA . VAL A 1 91 ? 7.557 -6.840 -25.421 1.00 90.06 91 VAL A CA 1
ATOM 740 C C . VAL A 1 91 ? 9.030 -6.427 -25.432 1.00 90.06 91 VAL A C 1
ATOM 742 O O . VAL A 1 91 ? 9.451 -5.745 -26.368 1.00 90.06 91 VAL A O 1
ATOM 745 N N . GLY A 1 92 ? 9.833 -6.894 -24.472 1.00 88.00 92 GLY A N 1
ATOM 746 C CA . GLY A 1 92 ? 11.281 -6.684 -24.444 1.00 88.00 92 GLY A CA 1
ATOM 747 C C . GLY A 1 92 ? 11.972 -7.158 -25.726 1.00 88.00 92 GLY A C 1
ATOM 748 O O . GLY A 1 92 ? 12.697 -6.386 -26.357 1.00 88.00 92 GLY A O 1
ATOM 749 N N . PHE A 1 93 ? 11.680 -8.379 -26.187 1.00 93.44 93 PHE A N 1
ATOM 750 C CA . PHE A 1 93 ? 12.222 -8.894 -27.453 1.00 93.44 93 PHE A CA 1
ATOM 751 C C . PHE A 1 93 ? 11.826 -8.036 -28.660 1.00 93.44 93 PHE A C 1
ATOM 753 O O . PHE A 1 93 ? 12.641 -7.770 -29.548 1.00 93.44 93 PHE A O 1
ATOM 760 N N . HIS A 1 94 ? 10.578 -7.573 -28.698 1.00 93.62 94 HIS A N 1
ATOM 761 C CA . HIS A 1 94 ? 10.090 -6.711 -29.769 1.00 93.62 94 HIS A CA 1
ATOM 762 C C . HIS A 1 94 ? 10.773 -5.343 -29.789 1.00 93.62 94 HIS A C 1
ATOM 764 O O . HIS A 1 94 ? 11.029 -4.820 -30.875 1.00 93.62 94 HIS A O 1
ATOM 770 N N . LEU A 1 95 ? 11.087 -4.775 -28.625 1.00 92.06 95 LEU A N 1
ATOM 771 C CA . LEU A 1 95 ? 11.810 -3.510 -28.522 1.00 92.06 95 LEU A CA 1
ATOM 772 C C . LEU A 1 95 ? 13.267 -3.652 -28.967 1.00 92.06 95 LEU A C 1
ATOM 774 O O . LEU A 1 95 ? 13.735 -2.813 -29.733 1.00 92.06 95 LEU A O 1
ATOM 778 N N . VAL A 1 96 ? 13.948 -4.736 -28.581 1.00 93.44 96 VAL A N 1
ATOM 779 C CA . VAL A 1 96 ? 15.325 -5.022 -29.029 1.00 93.44 96 VAL A CA 1
ATOM 780 C C . VAL A 1 96 ? 15.387 -5.202 -30.548 1.00 93.44 96 VAL A C 1
ATOM 782 O O . VAL A 1 96 ? 16.303 -4.700 -31.193 1.00 93.44 96 VAL A O 1
ATOM 785 N N . ARG A 1 97 ? 14.406 -5.896 -31.139 1.00 93.50 97 ARG A N 1
ATOM 786 C CA . ARG A 1 97 ? 14.401 -6.201 -32.577 1.00 93.50 97 ARG A CA 1
ATOM 787 C C . ARG A 1 97 ? 13.907 -5.051 -33.455 1.00 93.50 97 ARG A C 1
ATOM 789 O O . ARG A 1 97 ? 14.443 -4.853 -34.539 1.00 93.50 97 ARG A O 1
ATOM 796 N N . ASN A 1 98 ? 12.846 -4.360 -33.041 1.00 92.38 98 ASN A N 1
ATOM 797 C CA . ASN A 1 98 ? 12.120 -3.417 -33.899 1.00 92.38 98 ASN A CA 1
ATOM 798 C C . ASN A 1 98 ? 12.262 -1.955 -33.450 1.00 92.38 98 ASN A C 1
ATOM 800 O O . ASN A 1 98 ? 11.749 -1.071 -34.132 1.00 92.38 98 ASN A O 1
ATOM 804 N N . GLY A 1 99 ? 12.910 -1.691 -32.313 1.00 89.00 99 GLY A N 1
ATOM 805 C CA . GLY A 1 99 ? 12.985 -0.361 -31.716 1.00 89.00 99 GLY A CA 1
ATOM 806 C C . GLY A 1 99 ? 11.638 0.137 -31.184 1.00 89.00 99 GLY A C 1
ATOM 807 O O . GLY A 1 99 ? 10.573 -0.414 -31.474 1.00 89.00 99 GLY A O 1
ATOM 808 N N . MET A 1 100 ? 11.683 1.206 -30.395 1.00 88.38 100 MET A N 1
ATOM 809 C CA . MET A 1 100 ? 10.502 1.890 -29.858 1.00 88.38 100 MET A CA 1
ATOM 810 C C . MET A 1 100 ? 9.865 2.797 -30.925 1.00 88.38 100 MET A C 1
ATOM 812 O O . MET A 1 100 ? 10.584 3.298 -31.800 1.00 88.38 100 MET A O 1
ATOM 816 N N . ILE A 1 101 ? 8.538 2.988 -30.891 1.00 85.69 101 ILE A N 1
ATOM 817 C CA . ILE A 1 101 ? 7.878 3.964 -31.775 1.00 85.69 101 ILE A CA 1
ATOM 818 C C . ILE A 1 101 ? 8.464 5.358 -31.518 1.00 85.69 101 ILE A C 1
ATOM 820 O O . ILE A 1 101 ? 8.649 5.770 -30.375 1.00 85.69 101 ILE A O 1
ATOM 824 N N . GLU A 1 102 ? 8.768 6.081 -32.591 1.00 78.88 102 GLU A N 1
ATOM 825 C CA . GLU A 1 102 ? 9.478 7.367 -32.520 1.00 78.88 102 GLU A CA 1
ATOM 826 C C . GLU A 1 102 ? 8.635 8.466 -31.864 1.00 78.88 102 GLU A C 1
ATOM 828 O O . GLU A 1 102 ? 9.168 9.401 -31.277 1.00 78.88 102 GLU A O 1
ATOM 833 N N . THR A 1 103 ? 7.312 8.320 -31.909 1.00 75.19 103 THR A N 1
ATOM 834 C CA . THR A 1 103 ? 6.348 9.247 -31.314 1.00 75.19 103 THR A CA 1
ATOM 835 C C . THR A 1 103 ? 5.980 8.897 -29.869 1.00 75.19 103 THR A C 1
ATOM 837 O O . THR A 1 103 ? 5.083 9.527 -29.313 1.00 75.19 103 THR A O 1
ATOM 840 N N . TYR A 1 104 ? 6.629 7.906 -29.238 1.00 69.56 104 TYR A N 1
ATOM 841 C CA . TYR A 1 104 ? 6.393 7.594 -27.822 1.00 69.56 104 TYR A CA 1
ATOM 842 C C . TYR A 1 104 ? 7.129 8.595 -26.931 1.00 69.56 104 TYR A C 1
ATOM 844 O O . TYR A 1 104 ? 8.165 8.295 -26.342 1.00 69.56 104 TYR A O 1
ATOM 852 N N . SER A 1 105 ? 6.607 9.811 -26.851 1.00 57.28 105 SER A N 1
ATOM 853 C CA . SER A 1 105 ? 7.148 10.859 -25.986 1.00 57.28 105 SER A CA 1
ATOM 854 C C . SER A 1 105 ? 6.511 10.870 -24.595 1.00 57.28 105 SER A C 1
ATOM 856 O O . SER A 1 105 ? 7.070 11.479 -23.687 1.00 57.28 105 SER A O 1
ATOM 858 N N . ILE A 1 106 ? 5.362 10.204 -24.402 1.00 55.25 106 ILE A N 1
ATOM 859 C CA . ILE A 1 106 ? 4.590 10.269 -23.154 1.00 55.25 106 ILE A CA 1
ATOM 860 C C . ILE A 1 106 ? 4.004 8.894 -22.795 1.00 55.25 106 ILE A C 1
ATOM 862 O O . ILE A 1 106 ? 3.362 8.233 -23.613 1.00 55.25 106 ILE A O 1
ATOM 866 N N . TRP A 1 107 ? 4.228 8.465 -21.550 1.00 56.03 107 TRP A N 1
ATOM 867 C CA . TRP A 1 107 ? 3.778 7.186 -20.994 1.00 56.03 107 TRP A CA 1
ATOM 868 C C . TRP A 1 107 ? 2.310 7.271 -20.537 1.00 56.03 107 TRP A C 1
ATOM 870 O O . TRP A 1 107 ? 2.026 7.364 -19.350 1.00 56.03 107 TRP A O 1
ATOM 880 N N . ASN A 1 108 ? 1.365 7.262 -21.483 1.00 47.69 108 ASN A N 1
ATOM 881 C CA . ASN A 1 108 ? -0.062 7.493 -21.189 1.00 47.69 108 ASN A CA 1
ATOM 882 C C . ASN A 1 108 ? -0.930 6.227 -21.067 1.00 47.69 108 ASN A C 1
ATOM 884 O O . ASN A 1 108 ? -2.145 6.345 -20.962 1.00 47.69 108 ASN A O 1
ATOM 888 N N . LEU A 1 109 ? -0.367 5.014 -21.108 1.00 46.81 109 LEU A N 1
ATOM 889 C CA . LEU A 1 109 ? -1.180 3.789 -21.136 1.00 46.81 109 LEU A CA 1
ATOM 890 C C . LEU A 1 109 ? -0.911 2.870 -19.939 1.00 46.81 109 LEU A C 1
ATOM 892 O O . LEU A 1 109 ? -0.474 1.731 -20.092 1.00 46.81 109 LEU A O 1
ATOM 896 N N . HIS A 1 110 ? -1.220 3.358 -18.738 1.00 50.97 110 HIS A N 1
ATOM 897 C CA . HIS A 1 1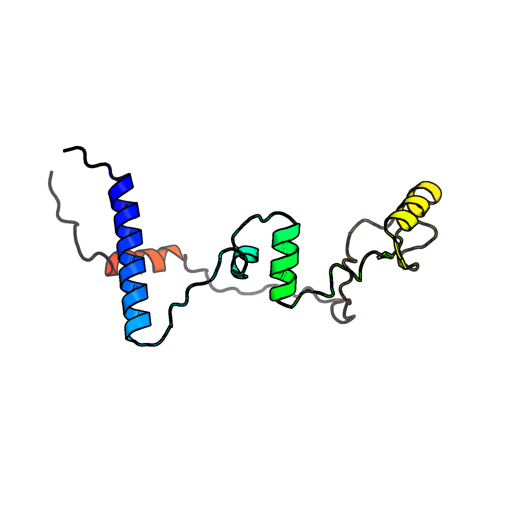10 ? -1.306 2.553 -17.515 1.00 50.97 110 HIS A CA 1
ATOM 898 C C . HIS A 1 110 ? -2.632 1.778 -17.420 1.00 50.97 110 HIS A C 1
ATOM 900 O O . HIS A 1 110 ? -3.279 1.786 -16.389 1.00 50.97 110 HIS A O 1
ATOM 906 N N . GLY A 1 111 ? -3.082 1.102 -18.483 1.00 50.19 111 GLY A N 1
ATOM 907 C CA . GLY A 1 111 ? -4.282 0.247 -18.403 1.00 50.19 111 GLY A CA 1
ATOM 908 C C . GLY A 1 111 ? -5.581 0.952 -17.970 1.00 50.19 111 GLY A C 1
ATOM 909 O O . GLY A 1 111 ? -6.563 0.275 -17.678 1.00 50.19 111 GLY A O 1
ATOM 910 N N . GLU A 1 112 ? -5.602 2.283 -17.948 1.00 49.59 112 GLU A N 1
ATOM 911 C CA . GLU A 1 112 ? -6.773 3.100 -17.645 1.00 49.59 112 GLU A CA 1
ATOM 912 C C . GLU A 1 112 ? -7.604 3.211 -18.929 1.00 49.59 112 GLU A C 1
ATOM 914 O O . GLU A 1 112 ? -7.067 3.502 -20.004 1.00 49.59 112 GLU A O 1
ATOM 919 N N . GLN A 1 113 ? -8.903 2.913 -18.856 1.00 42.44 113 GLN A N 1
ATOM 920 C CA . GLN A 1 113 ? -9.803 3.162 -19.981 1.00 42.44 113 GLN A CA 1
ATOM 921 C C . GLN A 1 113 ? -9.880 4.673 -20.202 1.00 42.44 113 GLN A C 1
ATOM 923 O O . GLN A 1 113 ? -10.412 5.381 -19.360 1.00 42.44 113 GLN A O 1
ATOM 928 N N . LEU A 1 114 ? -9.353 5.154 -21.330 1.00 47.97 114 LEU A N 1
ATOM 929 C CA . LEU A 1 114 ? -9.555 6.530 -21.772 1.00 47.97 114 LEU A CA 1
ATOM 930 C C . LEU A 1 114 ? -10.977 6.665 -22.315 1.00 47.97 114 LEU A C 1
ATOM 932 O O . LEU A 1 114 ? -11.292 6.217 -23.419 1.00 47.97 114 LEU A O 1
ATOM 936 N N . ASP A 1 115 ? -11.838 7.289 -21.532 1.00 44.25 115 ASP A N 1
ATOM 937 C CA . ASP A 1 115 ? -13.101 7.841 -21.970 1.00 44.25 115 ASP A CA 1
ATOM 938 C C . ASP A 1 115 ? -12.837 9.004 -22.941 1.00 44.25 115 ASP A C 1
ATOM 940 O O . ASP A 1 115 ? -12.182 10.001 -22.647 1.00 44.25 115 ASP A O 1
ATOM 944 N N . TYR A 1 116 ? -13.345 8.842 -24.162 1.00 46.94 116 TYR A N 1
ATOM 945 C CA . TYR A 1 116 ? -13.119 9.685 -25.344 1.00 46.94 116 TYR A CA 1
ATOM 946 C C . TYR A 1 116 ? -13.663 11.132 -25.220 1.00 46.94 116 TYR A C 1
ATOM 948 O O . TYR A 1 116 ? -13.746 11.858 -26.205 1.00 46.94 116 TYR A O 1
ATOM 956 N N . ALA A 1 117 ? -14.042 11.587 -24.023 1.00 44.75 117 ALA A N 1
ATOM 957 C CA . ALA A 1 117 ? -14.756 12.846 -23.819 1.00 44.75 117 ALA A CA 1
ATOM 958 C C . ALA A 1 117 ? -13.872 14.057 -23.462 1.00 44.75 117 ALA A C 1
ATOM 960 O O . ALA A 1 117 ? -14.384 15.171 -23.416 1.00 44.75 117 ALA A O 1
ATOM 961 N N . SER A 1 118 ? -12.563 13.902 -23.236 1.00 47.66 118 SER A N 1
ATOM 962 C CA . SER A 1 118 ? -11.696 15.028 -22.827 1.00 47.66 118 SER A CA 1
ATOM 963 C C . SER A 1 118 ? -10.759 15.546 -23.916 1.00 47.66 118 SER A C 1
ATOM 965 O O . SER A 1 118 ? -9.696 16.093 -23.624 1.00 47.66 118 SER A O 1
ATOM 967 N N . SER A 1 119 ? -11.155 15.432 -25.184 1.00 49.03 119 SER A N 1
ATOM 968 C CA . SER A 1 119 ? -10.556 16.283 -26.208 1.00 49.03 119 SER A CA 1
ATOM 969 C C . SER A 1 119 ? -11.253 17.642 -26.188 1.00 49.03 119 SER A C 1
ATOM 971 O O . SER A 1 119 ? -12.472 17.720 -26.315 1.00 49.03 119 SER A O 1
ATOM 973 N N . SER A 1 120 ? -10.448 18.699 -26.065 1.00 46.62 120 SER A N 1
ATOM 974 C CA . SER A 1 120 ? -10.780 20.121 -26.236 1.00 46.62 120 SER A CA 1
ATOM 975 C C . SER A 1 120 ? -11.698 20.768 -25.184 1.00 46.62 120 SER A C 1
ATOM 977 O O . SER A 1 120 ? -12.905 20.564 -25.175 1.00 46.62 120 SER A O 1
ATOM 979 N N . ASN A 1 121 ? -11.104 21.610 -24.318 1.00 43.69 121 ASN A N 1
ATOM 980 C CA . ASN A 1 121 ? -11.367 23.063 -24.235 1.00 43.69 121 ASN A CA 1
ATOM 981 C C . ASN A 1 121 ? -10.670 23.683 -23.006 1.00 43.69 121 ASN A C 1
ATOM 983 O O . ASN A 1 121 ? -11.249 23.803 -21.926 1.00 43.69 121 ASN A O 1
ATOM 987 N N . ALA A 1 122 ? -9.418 24.120 -23.174 1.00 46.22 122 ALA A N 1
ATOM 988 C CA . ALA A 1 122 ? -8.762 25.010 -22.218 1.00 46.22 122 ALA A CA 1
ATOM 989 C C . ALA A 1 122 ? -9.487 26.366 -22.235 1.00 46.22 122 ALA A C 1
ATOM 991 O O . ALA A 1 122 ? -9.323 27.154 -23.166 1.00 46.22 122 ALA A O 1
ATOM 992 N N . THR A 1 123 ? -10.329 26.612 -21.231 1.00 39.12 123 THR A N 1
ATOM 993 C CA . THR A 1 123 ? -11.071 27.870 -21.096 1.00 39.12 123 THR A CA 1
ATOM 994 C C . THR A 1 123 ? -10.350 28.777 -20.100 1.00 39.12 123 THR A C 1
ATOM 996 O O . THR A 1 123 ? -9.908 28.323 -19.046 1.00 39.12 123 THR A O 1
ATOM 999 N N . ARG A 1 124 ? -10.203 30.052 -20.485 1.00 39.78 124 ARG A N 1
ATOM 1000 C CA . ARG A 1 124 ? -9.610 31.168 -19.729 1.00 39.78 124 ARG A CA 1
ATOM 1001 C C . ARG A 1 124 ? -10.046 31.197 -18.263 1.00 39.78 124 ARG A C 1
ATOM 1003 O O . ARG A 1 124 ? -11.233 31.109 -17.964 1.00 39.78 124 ARG A O 1
ATOM 1010 N N . VAL A 1 125 ? -9.075 31.429 -17.383 1.00 41.16 125 VAL A N 1
ATOM 1011 C CA . VAL A 1 125 ? -9.286 31.774 -15.975 1.00 41.16 125 VAL A CA 1
ATOM 1012 C C . VAL A 1 125 ? -9.490 33.285 -15.889 1.00 41.16 125 VAL A C 1
ATOM 1014 O O . VAL A 1 125 ? -8.523 34.029 -15.995 1.00 41.16 125 VAL A O 1
ATOM 1017 N N . ASP A 1 126 ? -10.729 33.732 -15.692 1.00 38.78 126 ASP A N 1
ATOM 1018 C CA . ASP A 1 126 ? -11.029 35.101 -15.269 1.00 38.78 126 ASP A CA 1
ATOM 1019 C C . ASP A 1 126 ? -11.780 35.047 -13.917 1.00 38.78 126 ASP A C 1
ATOM 1021 O O . ASP A 1 126 ? -12.838 34.429 -13.802 1.00 38.78 126 ASP A O 1
ATOM 1025 N N . ASN A 1 127 ? -11.199 35.729 -12.919 1.00 49.22 127 ASN A N 1
ATOM 1026 C CA . ASN A 1 127 ? -11.724 36.127 -11.598 1.00 49.22 127 ASN A CA 1
ATOM 1027 C C . ASN A 1 127 ? -11.738 35.098 -10.445 1.00 49.22 127 ASN A C 1
ATOM 1029 O O . ASN A 1 127 ? -12.787 34.602 -10.034 1.00 49.22 127 ASN A O 1
ATOM 1033 N N . ALA A 1 128 ? -10.578 34.906 -9.805 1.00 44.34 128 ALA A N 1
ATOM 1034 C CA . ALA A 1 128 ? -10.498 34.424 -8.423 1.00 44.34 128 ALA A CA 1
ATOM 1035 C C . ALA A 1 128 ? -10.547 35.610 -7.435 1.00 44.34 128 ALA A C 1
ATOM 1037 O O . ALA A 1 128 ? -9.879 36.624 -7.639 1.00 44.34 128 ALA A O 1
ATOM 1038 N N . LYS A 1 129 ? -11.345 35.481 -6.365 1.00 52.34 129 LYS A N 1
ATOM 1039 C CA . LYS A 1 129 ? -11.336 36.391 -5.202 1.00 52.34 129 LYS A CA 1
ATOM 1040 C C . LYS A 1 129 ? -9.933 36.440 -4.568 1.00 52.34 129 LYS A C 1
ATOM 1042 O O . LYS A 1 129 ? -9.214 35.446 -4.675 1.00 52.34 129 LYS A O 1
ATOM 1047 N N . PRO A 1 130 ? -9.554 37.537 -3.880 1.00 44.88 130 PRO A N 1
ATOM 1048 C CA . PRO A 1 130 ? -8.292 37.590 -3.151 1.00 44.88 130 PRO A CA 1
ATOM 1049 C C . PRO A 1 130 ? -8.220 36.422 -2.169 1.00 44.88 130 PRO A C 1
ATOM 1051 O O . PRO A 1 130 ? -9.158 36.187 -1.406 1.00 44.88 130 PRO A O 1
ATOM 1054 N N . ILE A 1 131 ? -7.120 35.679 -2.237 1.00 49.34 131 ILE A N 1
ATOM 1055 C CA . ILE A 1 131 ? -6.789 34.621 -1.290 1.00 49.34 131 ILE A CA 1
ATOM 1056 C C . ILE A 1 131 ? -6.529 35.325 0.042 1.00 49.34 131 ILE A C 1
ATOM 1058 O O . ILE A 1 131 ? -5.560 36.072 0.158 1.00 49.34 131 ILE A O 1
ATOM 1062 N N . VAL A 1 132 ? -7.428 35.145 1.006 1.00 58.47 132 VAL A N 1
ATOM 1063 C CA . VAL A 1 132 ? -7.151 35.488 2.404 1.00 58.47 132 VAL A CA 1
ATOM 1064 C C . VAL A 1 132 ? -6.084 34.502 2.873 1.00 58.47 132 VAL A C 1
ATOM 1066 O O . VAL A 1 132 ? -6.228 33.299 2.643 1.00 58.47 132 VAL A O 1
ATOM 1069 N N . ASP A 1 133 ? -4.981 35.016 3.415 1.00 54.44 133 ASP A N 1
ATOM 1070 C CA 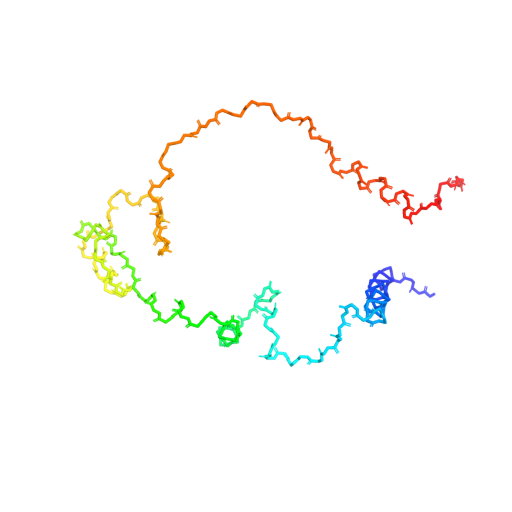. ASP A 1 133 ? -3.862 34.200 3.881 1.00 54.44 133 ASP A CA 1
ATOM 1071 C C . ASP A 1 133 ? -4.373 33.226 4.963 1.00 54.44 133 ASP A C 1
ATOM 1073 O O . ASP A 1 133 ? -4.915 33.676 5.975 1.00 54.44 133 ASP A O 1
ATOM 1077 N N . PRO A 1 134 ? -4.217 31.900 4.787 1.00 54.91 134 PRO A N 1
ATOM 1078 C CA . PRO A 1 134 ? -4.590 30.909 5.796 1.00 54.91 134 PRO A CA 1
ATOM 1079 C C . PRO A 1 134 ? -3.916 31.124 7.159 1.00 54.91 134 PRO A C 1
ATOM 1081 O O . PRO A 1 134 ? -4.363 30.556 8.153 1.00 54.91 134 PRO A O 1
ATOM 1084 N N . ASN A 1 135 ? -2.843 31.918 7.230 1.00 55.75 135 ASN A N 1
ATOM 1085 C CA . ASN A 1 135 ? -2.210 32.283 8.493 1.00 55.75 135 ASN A CA 1
ATOM 1086 C C . ASN A 1 135 ? -3.056 33.222 9.358 1.00 55.75 135 ASN A C 1
ATOM 1088 O O . ASN A 1 135 ? -2.897 33.177 10.577 1.00 55.75 135 ASN A O 1
ATOM 1092 N N . ASP A 1 136 ? -3.949 34.028 8.779 1.00 51.50 136 ASP A N 1
ATOM 1093 C CA . ASP A 1 136 ? -4.777 34.955 9.559 1.00 51.50 136 ASP A CA 1
ATOM 1094 C C . ASP A 1 136 ? -5.835 34.186 10.375 1.00 51.50 136 ASP A C 1
ATOM 1096 O O . ASP A 1 136 ? -6.001 34.440 11.566 1.00 51.50 136 ASP A O 1
ATOM 1100 N N . GLU A 1 137 ? -6.449 33.141 9.800 1.00 55.03 137 GLU A N 1
ATOM 1101 C CA . GLU A 1 137 ? -7.366 32.244 10.532 1.00 55.03 137 GLU A CA 1
ATOM 1102 C C . GLU A 1 137 ? -6.644 31.415 11.607 1.00 55.03 137 GLU A C 1
ATOM 1104 O O . GLU A 1 137 ? -7.197 31.123 12.668 1.00 55.03 137 GLU A O 1
ATOM 1109 N N . VAL A 1 138 ? -5.391 31.028 11.355 1.00 58.09 138 VAL A N 1
ATOM 1110 C CA . VAL A 1 138 ? -4.600 30.237 12.309 1.00 58.09 138 VAL A CA 1
ATOM 1111 C C . VAL A 1 138 ? -4.178 31.079 13.513 1.00 58.09 138 VAL A C 1
ATOM 1113 O O . VAL A 1 138 ? -4.144 30.558 14.630 1.00 58.09 138 VAL A O 1
ATOM 1116 N N . MET A 1 139 ? -3.887 32.367 13.318 1.00 57.16 139 MET A N 1
ATOM 1117 C CA . MET A 1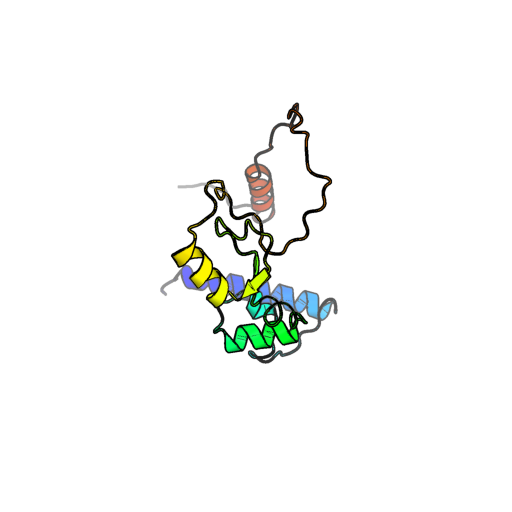 139 ? -3.536 33.272 14.412 1.00 57.16 139 MET A CA 1
ATOM 1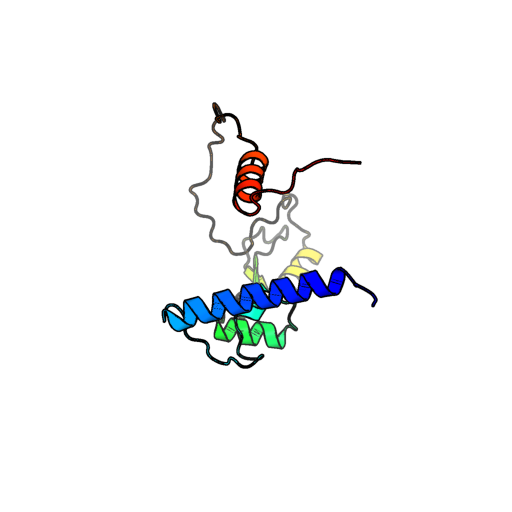118 C C . MET A 1 139 ? -4.721 33.537 15.344 1.00 57.16 139 MET A C 1
ATOM 1120 O O . MET A 1 139 ? -4.528 33.496 16.560 1.00 57.16 139 MET A O 1
ATOM 1124 N N . ASP A 1 140 ? -5.935 33.692 14.810 1.00 54.75 140 ASP A N 1
ATOM 1125 C CA . ASP A 1 140 ? -7.155 33.854 15.615 1.00 54.75 140 ASP A CA 1
ATOM 1126 C C . ASP A 1 140 ? -7.453 32.600 16.458 1.00 54.75 140 ASP A C 1
ATOM 1128 O O . ASP A 1 140 ? -7.705 32.692 17.661 1.00 54.75 140 ASP A O 1
ATOM 1132 N N . ILE A 1 141 ? -7.298 31.403 15.879 1.00 59.50 141 ILE A N 1
ATOM 1133 C CA . ILE A 1 141 ? -7.472 30.128 16.603 1.00 59.50 141 ILE A CA 1
ATOM 1134 C C . ILE A 1 141 ? -6.431 29.966 17.724 1.00 59.50 141 ILE A C 1
ATOM 1136 O O . ILE A 1 141 ? -6.736 29.441 18.800 1.00 59.50 141 ILE A O 1
ATOM 1140 N N . ILE A 1 142 ? -5.186 30.394 17.491 1.00 60.88 142 ILE A N 1
ATOM 1141 C CA . ILE A 1 142 ? -4.122 30.349 18.504 1.00 60.88 142 ILE A CA 1
ATOM 1142 C C . ILE A 1 142 ? -4.415 31.340 19.637 1.00 60.88 142 ILE A C 1
ATOM 1144 O O . ILE A 1 142 ? -4.186 31.011 20.803 1.00 60.88 142 ILE A O 1
ATOM 1148 N N . HIS A 1 143 ? -4.941 32.520 19.315 1.00 56.78 143 HIS A N 1
ATOM 1149 C CA . HIS A 1 143 ? -5.244 33.560 20.295 1.00 56.78 143 HIS A CA 1
ATOM 1150 C C . HIS A 1 143 ? -6.423 33.178 21.211 1.00 56.78 143 HIS A C 1
ATOM 1152 O O . HIS A 1 143 ? -6.385 33.464 22.410 1.00 56.78 143 HIS A O 1
ATOM 1158 N N . ASP A 1 144 ? -7.415 32.456 20.682 1.00 58.25 144 ASP A N 1
ATOM 1159 C CA . ASP A 1 144 ? -8.552 31.914 21.442 1.00 58.25 144 ASP A CA 1
ATOM 1160 C C . ASP A 1 144 ? -8.173 30.709 22.320 1.00 58.25 144 ASP A C 1
ATOM 1162 O O . ASP A 1 144 ? -8.718 30.516 23.411 1.00 58.25 144 ASP A O 1
ATOM 1166 N N . ALA A 1 145 ? -7.216 29.888 21.873 1.00 58.97 145 ALA A N 1
ATOM 1167 C CA . ALA A 1 145 ? -6.735 28.727 22.624 1.00 58.97 145 ALA A CA 1
ATOM 1168 C C . ALA A 1 145 ? -5.811 29.099 23.800 1.00 58.97 145 ALA A C 1
ATOM 1170 O O . ALA A 1 145 ? -5.646 28.301 24.730 1.00 58.97 145 ALA A O 1
ATOM 1171 N N . PHE A 1 146 ? -5.204 30.290 23.765 1.00 61.41 146 PHE A N 1
ATOM 1172 C CA . PHE A 1 146 ? -4.270 30.780 24.779 1.00 61.41 146 PHE A CA 1
ATOM 1173 C C . PHE A 1 146 ? -4.618 32.215 25.218 1.00 61.41 146 PHE A C 1
ATOM 1175 O O . PHE A 1 146 ? -3.893 33.158 24.893 1.00 61.41 146 PHE A O 1
ATOM 1182 N N . PRO A 1 147 ? -5.706 32.409 25.986 1.00 50.78 147 PRO A N 1
ATOM 1183 C CA . PRO A 1 147 ? -6.072 33.724 26.488 1.00 50.78 147 PRO A CA 1
ATOM 1184 C C . PRO A 1 147 ? -5.092 34.153 27.595 1.00 50.78 147 PRO A C 1
ATOM 1186 O O . PRO A 1 147 ? -5.149 33.650 28.714 1.00 50.78 147 PRO A O 1
ATOM 1189 N N . PHE A 1 148 ? -4.226 35.113 27.255 1.00 48.81 148 PHE A N 1
ATOM 1190 C CA . PHE A 1 148 ? -3.241 35.824 28.088 1.00 48.81 148 PHE A CA 1
ATOM 1191 C C . PHE A 1 148 ? -1.979 35.066 28.538 1.00 48.81 148 PHE A C 1
ATOM 1193 O O . PHE A 1 148 ? -2.002 34.248 29.448 1.00 48.81 148 PHE A O 1
ATOM 1200 N N . GLU A 1 149 ? -0.834 35.526 28.022 1.00 43.66 149 GLU A N 1
ATOM 1201 C CA . GLU A 1 149 ? 0.200 36.149 28.866 1.00 43.66 149 GLU A CA 1
ATOM 1202 C C . GLU A 1 149 ? 1.052 37.116 28.020 1.00 43.66 149 GLU A C 1
ATOM 1204 O O . GLU A 1 149 ? 2.191 36.857 27.646 1.00 43.66 149 GLU A O 1
ATOM 1209 N N . SER A 1 150 ? 0.478 38.278 27.703 1.00 49.47 150 SER A N 1
ATOM 1210 C CA . SER A 1 150 ? 1.262 39.498 27.511 1.00 49.47 150 SER A CA 1
ATOM 1211 C C . SER A 1 150 ? 1.002 40.409 28.704 1.00 49.47 150 SER A C 1
ATOM 1213 O O . SER A 1 150 ? 0.158 41.303 28.662 1.00 49.47 150 SER A O 1
ATOM 1215 N N . THR A 1 151 ? 1.729 40.160 29.788 1.00 42.12 151 THR A N 1
ATOM 1216 C CA . THR A 1 151 ? 2.002 41.169 30.813 1.00 42.12 151 THR A CA 1
ATOM 1217 C C . THR A 1 151 ? 3.512 41.331 30.928 1.00 42.12 151 THR A C 1
ATOM 1219 O O . THR A 1 151 ? 4.239 40.370 31.152 1.00 42.12 151 THR A O 1
ATOM 1222 N N . ASN A 1 152 ? 3.931 42.569 30.678 1.00 38.12 152 ASN A N 1
ATOM 1223 C CA . ASN A 1 152 ? 5.287 43.101 30.575 1.00 38.12 152 ASN A CA 1
ATOM 1224 C C . ASN A 1 152 ? 6.205 42.877 31.801 1.00 38.12 152 ASN A C 1
ATOM 1226 O O . ASN A 1 152 ? 5.736 42.586 32.901 1.00 38.12 152 ASN A O 1
ATOM 1230 N N . ILE A 1 153 ? 7.463 43.307 31.581 1.00 38.44 153 ILE A N 1
ATOM 1231 C CA . ILE A 1 153 ? 8.507 43.800 32.513 1.00 38.44 153 ILE A CA 1
ATOM 1232 C C . ILE A 1 153 ? 9.492 42.687 32.941 1.00 38.44 153 ILE A C 1
ATOM 1234 O O . ILE A 1 153 ? 9.081 41.719 33.567 1.00 38.44 153 ILE A O 1
ATOM 1238 N N . ASN A 1 154 ? 10.799 42.712 32.636 1.00 38.28 154 ASN A N 1
ATOM 1239 C CA . ASN A 1 154 ? 11.783 43.796 32.457 1.00 38.28 154 ASN A CA 1
ATOM 1240 C C . ASN A 1 154 ? 12.883 43.367 31.467 1.00 38.28 154 ASN A C 1
ATOM 1242 O O . ASN A 1 154 ? 13.241 42.166 31.507 1.00 38.28 154 ASN A O 1
#

Organism: Prunus dulcis (NCBI:txid3755)

Secondary structure (DSSP, 8-state):
----HHHHHHHHHHHHHHHHHHHHHHTTS-------TTT-TTHHHHS---HHHHHHHHHHHT--SHHHH--EEE--BTTTTT--EEEHHHHHHHHHHH-B-TT--S---SS----TT--S-------PPP---HHHHHHHHHHHHS--------

InterPro domains:
  IPR029480 Transposase-associated domain [PF13963] (67-112)